Pro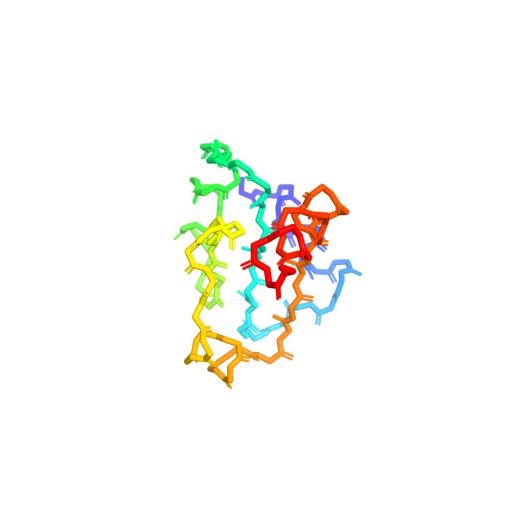tein AF-A0A934KZ19-F1 (afdb_monomer_lite)

Radius of gyration: 11.89 Å; chains: 1; bounding box: 23×25×33 Å

Foldseek 3Di:
DVVVVVVCVVVVPPAAEEEEEQDDDPVCCVVQVVPPRYHYDYLVGDDPCSVVVGPYYHYDPNSVVVVVVVVD

Secondary structure (DSSP, 8-state):
-HHHHHHHHHTT--S-EEEEESS--HHHHHHHHTSTTEEEEEGGG--HHHHHH-SEEEE-HHHHHHHHHHH-

Sequence (72 aa):
TKEFAGILKGLSVEKKALIVTADANETVALSARNIPGVTVVEANGINVLDVVNHEKLLITKAAVEKVEEGLA

Organism: NCBI:txid291193

pLDDT: mean 81.88, std 6.2, range [52.59, 88.38]

InterPro domains:
  IPR002136 Large ribosomal subunit protein uL4 [PF00573] (1-69)
  IPR013005 Large ribosomal subunit protein uL4-like [PTHR10746] (1-70)
  IPR023574 Large ribosomal subunit protein uL4 domain superfamily [G3DSA:3.40.1370.10] (1-71)
  IPR023574 Large ribosomal subunit protein uL4 domain superfamily [SSF52166] (1-71)

Structure (mmCIF, N/CA/C/O backbone):
data_AF-A0A934KZ19-F1
#
_entry.id   AF-A0A934KZ19-F1
#
loop_
_atom_site.group_PDB
_atom_site.id
_atom_site.type_symbol
_atom_site.label_atom_id
_atom_site.label_alt_id
_atom_site.label_comp_id
_atom_site.label_asym_id
_atom_site.label_entity_id
_atom_site.label_seq_id
_atom_site.pdbx_PDB_ins_code
_atom_site.Cartn_x
_atom_site.Cartn_y
_atom_site.Cartn_z
_atom_site.occupancy
_atom_site.B_iso_or_equiv
_atom_site.auth_seq_id
_atom_site.auth_comp_id
_atom_site.auth_asym_id
_atom_site.auth_atom_id
_atom_site.pdbx_PDB_model_num
ATOM 1 N N . THR A 1 1 ? 3.813 10.211 10.010 1.00 69.19 1 THR A N 1
ATOM 2 C CA . THR A 1 1 ? 2.449 9.727 10.346 1.00 69.19 1 THR A CA 1
ATOM 3 C C . THR A 1 1 ? 1.383 10.817 10.304 1.00 69.19 1 THR A C 1
ATOM 5 O O . THR A 1 1 ? 0.401 10.597 9.613 1.00 69.19 1 THR A O 1
ATOM 8 N N . LYS A 1 2 ? 1.535 11.984 10.964 1.00 77.19 2 LYS A N 1
ATOM 9 C CA . LYS A 1 2 ? 0.529 13.078 10.910 1.00 77.19 2 LYS A CA 1
ATOM 10 C C . LYS A 1 2 ? 0.210 13.551 9.486 1.00 77.19 2 LYS A C 1
ATOM 12 O O . LYS A 1 2 ? -0.958 13.651 9.134 1.00 77.19 2 LYS A O 1
ATOM 17 N N . GLU A 1 3 ? 1.235 13.790 8.671 1.00 81.62 3 GLU A N 1
ATOM 18 C CA . GLU A 1 3 ? 1.056 14.195 7.268 1.00 81.62 3 GLU A CA 1
ATOM 19 C C . GLU A 1 3 ? 0.359 13.104 6.451 1.00 81.62 3 GLU A C 1
ATOM 21 O O . GLU A 1 3 ? -0.603 13.379 5.745 1.00 81.62 3 GLU A O 1
ATOM 26 N N . PHE A 1 4 ? 0.770 11.846 6.626 1.00 78.94 4 PHE A N 1
ATOM 27 C CA . PHE A 1 4 ? 0.180 10.700 5.932 1.00 78.94 4 PHE A CA 1
ATOM 28 C C . PHE A 1 4 ? -1.296 10.485 6.301 1.00 78.94 4 PHE A C 1
ATOM 30 O O . PHE A 1 4 ? -2.129 10.265 5.429 1.00 78.94 4 PHE A O 1
ATOM 37 N N . ALA A 1 5 ? -1.649 10.642 7.580 1.00 76.62 5 ALA A N 1
ATOM 38 C CA . ALA A 1 5 ? -3.039 10.631 8.032 1.00 76.62 5 ALA A CA 1
ATOM 39 C C . ALA A 1 5 ? -3.845 11.807 7.450 1.00 76.62 5 ALA A C 1
ATOM 41 O O . ALA A 1 5 ? -5.017 11.643 7.119 1.00 76.62 5 ALA A O 1
ATOM 42 N N . GLY A 1 6 ? -3.220 12.978 7.285 1.00 81.62 6 GLY A N 1
ATOM 43 C CA . GLY A 1 6 ? -3.821 14.129 6.607 1.00 81.62 6 GLY A CA 1
ATOM 44 C C . GLY A 1 6 ? -4.128 13.850 5.135 1.00 81.62 6 GLY A C 1
ATOM 45 O O . GLY A 1 6 ? -5.234 14.135 4.682 1.00 81.62 6 GLY A O 1
ATOM 46 N N . ILE A 1 7 ? -3.191 13.226 4.416 1.00 81.81 7 ILE A N 1
ATOM 47 C CA . ILE A 1 7 ? -3.367 12.816 3.014 1.00 81.81 7 ILE A CA 1
ATOM 48 C C . ILE A 1 7 ? -4.504 11.796 2.893 1.00 81.81 7 ILE A C 1
ATOM 50 O O . ILE A 1 7 ? -5.409 11.978 2.083 1.00 81.81 7 ILE A O 1
ATOM 54 N N . LEU A 1 8 ? -4.511 10.760 3.737 1.00 78.75 8 LEU A N 1
ATOM 55 C CA . LEU A 1 8 ? -5.565 9.740 3.738 1.00 78.75 8 LEU A CA 1
ATOM 56 C C . LEU A 1 8 ? -6.945 10.335 4.040 1.00 78.75 8 LEU A C 1
ATOM 58 O O . LEU A 1 8 ? -7.923 9.989 3.379 1.00 78.75 8 LEU A O 1
ATOM 62 N N . LYS A 1 9 ? -7.019 11.284 4.980 1.00 80.25 9 LYS A N 1
ATOM 63 C CA . LYS A 1 9 ? -8.257 12.003 5.297 1.00 80.25 9 LYS A CA 1
ATOM 64 C C . LYS A 1 9 ? -8.720 12.890 4.138 1.00 80.25 9 LYS A C 1
ATOM 66 O O . LYS A 1 9 ? -9.912 12.930 3.853 1.00 80.25 9 LYS A O 1
ATOM 71 N N . GLY A 1 10 ? -7.793 13.558 3.448 1.00 80.88 10 GLY A N 1
ATOM 72 C CA . GLY A 1 10 ? -8.084 14.347 2.245 1.00 80.88 10 GLY A CA 1
ATOM 73 C C . GLY A 1 10 ? -8.566 13.503 1.061 1.00 80.88 10 GLY A C 1
ATOM 74 O O . GLY A 1 10 ? -9.317 13.994 0.226 1.00 80.88 10 GLY A O 1
ATOM 75 N N . LEU A 1 11 ? -8.184 12.225 1.021 1.00 78.69 11 LEU A N 1
ATOM 76 C CA . LEU A 1 11 ? -8.601 11.251 0.007 1.00 78.69 11 LEU A CA 1
ATOM 77 C C . LEU A 1 11 ? -9.813 10.407 0.448 1.00 78.69 11 LEU A C 1
ATOM 79 O O . LEU A 1 11 ? -10.162 9.435 -0.224 1.00 78.69 11 LEU A O 1
ATOM 83 N N . SER A 1 12 ? -10.451 10.769 1.569 1.00 77.12 12 SER A N 1
ATOM 84 C CA . SER A 1 12 ? -11.611 10.073 2.149 1.00 77.12 12 SER A CA 1
ATOM 85 C C . SER A 1 12 ? -11.383 8.567 2.339 1.00 77.12 12 SER A C 1
ATOM 87 O O . SER A 1 12 ? -12.260 7.737 2.088 1.00 77.12 12 SER A O 1
ATOM 89 N N . VAL A 1 13 ? -10.176 8.203 2.769 1.00 77.31 13 VAL A N 1
ATOM 90 C CA . VAL A 1 13 ? -9.817 6.831 3.121 1.00 77.31 13 VAL A CA 1
ATOM 91 C C . VAL A 1 13 ? -10.116 6.621 4.603 1.00 77.31 13 VAL A C 1
ATOM 93 O O . VAL A 1 13 ? -9.316 6.972 5.465 1.00 77.31 13 VAL A O 1
ATOM 96 N N . GLU A 1 14 ? -11.291 6.068 4.898 1.00 68.38 14 GLU A N 1
ATOM 97 C CA . GLU A 1 14 ? -11.765 5.874 6.279 1.00 68.38 14 GLU A CA 1
ATOM 98 C C . GLU A 1 14 ? -11.655 4.424 6.771 1.00 68.38 14 GLU A C 1
ATOM 100 O O . GLU A 1 14 ? -11.750 4.170 7.970 1.00 68.38 14 GLU A O 1
ATOM 105 N N . LYS A 1 15 ? -11.463 3.468 5.852 1.00 74.62 15 LYS A N 1
ATOM 106 C CA . LYS A 1 15 ? -11.427 2.030 6.156 1.00 74.62 15 LYS A CA 1
ATOM 107 C C . LYS A 1 15 ? -10.080 1.409 5.782 1.00 74.62 15 LYS A C 1
ATOM 109 O O . LYS A 1 15 ? -9.048 1.786 6.325 1.00 74.62 15 LYS A O 1
ATOM 114 N N . LYS A 1 16 ? -10.090 0.443 4.860 1.00 85.00 16 LYS A N 1
ATOM 115 C CA . LYS A 1 16 ? -8.906 -0.275 4.401 1.00 85.00 16 LYS A CA 1
ATOM 116 C C . LYS A 1 16 ? -8.396 0.297 3.088 1.00 85.00 16 LYS A C 1
ATOM 118 O O . LYS A 1 16 ? -9.152 0.330 2.115 1.00 85.00 16 LYS A O 1
ATOM 123 N N . ALA A 1 17 ? -7.125 0.678 3.049 1.00 87.94 17 ALA A N 1
ATOM 124 C CA . ALA A 1 17 ? -6.468 1.120 1.826 1.00 87.94 17 ALA A CA 1
ATOM 125 C C . ALA A 1 17 ? -5.215 0.315 1.519 1.00 87.94 17 ALA A C 1
ATOM 127 O O . ALA A 1 17 ? -4.374 0.105 2.391 1.00 87.94 17 ALA A O 1
ATOM 128 N N . LEU A 1 18 ? -5.095 -0.076 0.256 1.00 87.81 18 LEU A N 1
ATOM 129 C CA . LEU A 1 18 ? -3.872 -0.602 -0.317 1.00 87.81 18 LEU A CA 1
ATOM 130 C C . LEU A 1 18 ? -3.131 0.541 -1.003 1.00 87.81 18 LEU A C 1
ATOM 132 O O . LEU A 1 18 ? -3.703 1.242 -1.837 1.00 87.81 18 LEU A O 1
ATOM 136 N N . ILE A 1 19 ? -1.870 0.733 -0.644 1.00 87.38 19 ILE A N 1
ATOM 137 C CA . ILE A 1 19 ? -0.985 1.733 -1.229 1.00 87.38 19 ILE A CA 1
ATOM 138 C C . ILE A 1 19 ? 0.104 0.993 -1.989 1.00 87.38 19 ILE A C 1
ATOM 140 O O . ILE A 1 19 ? 0.836 0.203 -1.401 1.00 87.38 19 ILE A O 1
ATOM 144 N N . VAL A 1 20 ? 0.211 1.257 -3.284 1.00 87.81 20 VAL A N 1
ATOM 145 C CA . VAL A 1 20 ? 1.162 0.598 -4.173 1.00 87.81 20 VAL A CA 1
ATOM 146 C C . VAL A 1 20 ? 2.218 1.607 -4.609 1.00 87.81 20 VAL A C 1
ATOM 148 O O . VAL A 1 20 ? 1.897 2.636 -5.215 1.00 87.81 20 VAL A O 1
ATOM 151 N N . THR A 1 21 ? 3.479 1.320 -4.288 1.00 87.62 21 THR A N 1
ATOM 152 C CA . THR A 1 21 ? 4.641 2.137 -4.670 1.00 87.62 21 THR A CA 1
ATOM 153 C C . THR A 1 21 ? 5.521 1.402 -5.678 1.00 87.62 21 THR A C 1
ATOM 155 O O . THR A 1 21 ? 5.552 0.178 -5.717 1.00 87.62 21 THR A O 1
ATOM 158 N N . ALA A 1 22 ? 6.237 2.146 -6.526 1.00 82.38 22 ALA A N 1
ATOM 159 C CA . ALA A 1 22 ? 7.102 1.545 -7.545 1.00 82.38 22 ALA A CA 1
ATOM 160 C C . ALA A 1 22 ? 8.310 0.831 -6.922 1.00 82.38 22 ALA A C 1
ATOM 162 O O . ALA A 1 22 ? 8.743 -0.206 -7.414 1.00 82.38 22 ALA A O 1
ATOM 163 N N . ASP A 1 23 ? 8.827 1.388 -5.829 1.00 78.94 23 ASP A N 1
ATOM 164 C CA . ASP A 1 23 ? 9.976 0.892 -5.078 1.00 78.94 23 ASP A CA 1
ATOM 165 C C . ASP A 1 23 ? 9.674 0.926 -3.578 1.00 78.94 23 ASP A C 1
ATOM 167 O O . ASP A 1 23 ? 8.727 1.598 -3.136 1.00 78.94 23 ASP A O 1
ATOM 171 N N . ALA A 1 24 ? 10.507 0.230 -2.803 1.00 75.62 24 ALA A N 1
ATOM 172 C CA . ALA A 1 24 ? 10.502 0.255 -1.349 1.00 75.62 24 ALA A CA 1
ATOM 173 C C . ALA A 1 24 ? 10.697 1.691 -0.840 1.00 75.62 24 ALA A C 1
ATOM 175 O O . ALA A 1 24 ? 11.814 2.209 -0.784 1.00 75.62 24 ALA A O 1
ATOM 176 N N . ASN A 1 25 ? 9.609 2.362 -0.461 1.00 79.06 25 ASN A N 1
ATOM 177 C CA . ASN A 1 25 ? 9.693 3.670 0.175 1.00 79.06 25 ASN A CA 1
ATOM 178 C C . ASN A 1 25 ? 9.560 3.506 1.689 1.00 79.06 25 ASN A C 1
ATOM 180 O O . ASN A 1 25 ? 8.454 3.397 2.225 1.00 79.06 25 ASN A O 1
ATOM 184 N N . GLU A 1 26 ? 10.700 3.503 2.377 1.00 80.94 26 GLU A N 1
ATOM 185 C CA . GLU A 1 26 ? 10.782 3.263 3.819 1.00 80.94 26 GLU A CA 1
ATOM 186 C C . GLU A 1 26 ? 9.949 4.271 4.626 1.00 80.94 26 GLU A C 1
ATOM 188 O O . GLU A 1 26 ? 9.235 3.894 5.552 1.00 80.94 26 GLU A O 1
ATOM 193 N N . THR A 1 27 ? 9.927 5.544 4.227 1.00 83.88 27 THR A N 1
ATOM 194 C CA . THR A 1 27 ? 9.134 6.587 4.898 1.00 83.88 27 THR A CA 1
ATOM 195 C C . THR A 1 27 ? 7.630 6.323 4.803 1.00 83.88 27 THR A C 1
ATOM 197 O O . THR A 1 27 ? 6.892 6.522 5.779 1.00 83.88 27 THR A O 1
ATOM 200 N N . VAL A 1 28 ? 7.167 5.868 3.635 1.00 81.75 28 VAL A N 1
ATOM 201 C CA . VAL A 1 28 ? 5.762 5.511 3.392 1.00 81.75 28 VAL A CA 1
ATOM 202 C C . VAL A 1 28 ? 5.408 4.236 4.151 1.00 81.75 28 VAL A C 1
ATOM 204 O O . VAL A 1 28 ? 4.401 4.222 4.857 1.00 81.75 28 VAL A O 1
ATOM 207 N N . ALA A 1 29 ? 6.263 3.213 4.099 1.00 83.31 29 ALA A N 1
ATOM 208 C CA . ALA A 1 29 ? 6.075 1.960 4.825 1.00 83.31 29 ALA A CA 1
ATO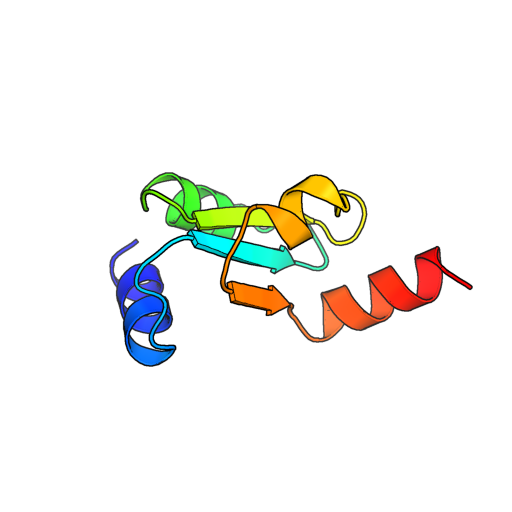M 209 C C . ALA A 1 29 ? 6.017 2.180 6.349 1.00 83.31 29 ALA A C 1
ATOM 211 O O . ALA A 1 29 ? 5.088 1.717 7.016 1.00 83.31 29 ALA A O 1
ATOM 212 N N . LEU A 1 30 ? 6.951 2.961 6.907 1.00 84.38 30 LEU A N 1
ATO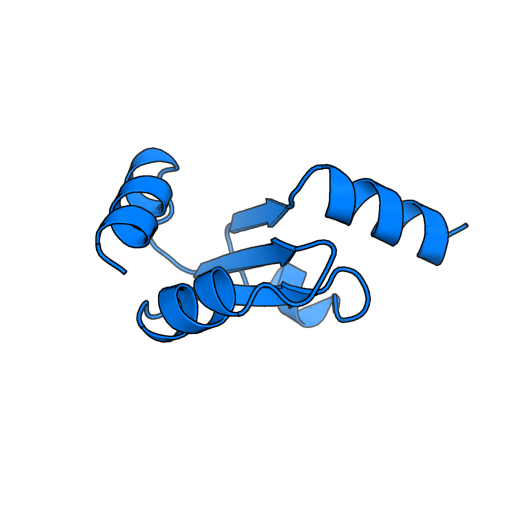M 213 C CA . LEU A 1 30 ? 6.982 3.307 8.331 1.00 84.38 30 LEU A CA 1
ATOM 214 C C . LEU A 1 30 ? 5.762 4.135 8.750 1.00 84.38 30 LEU A C 1
ATOM 216 O O . LEU A 1 30 ? 5.213 3.921 9.834 1.00 84.38 30 LEU A O 1
ATOM 220 N N . SER A 1 31 ? 5.318 5.068 7.903 1.00 82.62 31 SER A N 1
ATOM 221 C CA . SER A 1 31 ? 4.147 5.902 8.195 1.00 82.62 31 SER A CA 1
ATOM 222 C C . SER A 1 31 ? 2.836 5.127 8.114 1.00 82.62 31 SER A C 1
ATOM 224 O O . SER A 1 31 ? 1.978 5.321 8.976 1.00 82.62 31 SER A O 1
ATOM 226 N N . ALA A 1 32 ? 2.687 4.259 7.116 1.00 82.56 32 ALA A N 1
ATOM 227 C CA . ALA A 1 32 ? 1.497 3.446 6.912 1.00 82.56 32 ALA A CA 1
ATOM 228 C C . ALA A 1 32 ? 1.342 2.359 7.978 1.00 82.56 32 ALA A C 1
ATOM 230 O O . ALA A 1 32 ? 0.235 2.155 8.461 1.00 82.56 32 ALA A O 1
ATOM 231 N N . ARG A 1 33 ? 2.444 1.745 8.437 1.00 81.88 33 ARG A N 1
ATOM 232 C CA . ARG A 1 33 ? 2.421 0.745 9.523 1.00 81.88 33 ARG A CA 1
ATOM 233 C C . ARG A 1 33 ? 1.779 1.275 10.808 1.00 81.88 33 ARG A C 1
ATOM 235 O O . ARG A 1 33 ? 1.237 0.509 11.596 1.00 81.88 33 ARG A O 1
ATOM 242 N N . ASN A 1 34 ? 1.851 2.584 11.035 1.00 82.31 34 ASN A N 1
ATOM 243 C CA . ASN A 1 34 ? 1.272 3.221 12.211 1.00 82.31 34 ASN A CA 1
ATOM 244 C C . ASN A 1 34 ? -0.228 3.548 12.059 1.00 82.31 34 ASN A C 1
ATOM 246 O O . ASN A 1 34 ? -0.815 4.112 12.982 1.00 82.31 34 ASN A O 1
ATOM 250 N N . ILE A 1 35 ? -0.840 3.266 10.903 1.00 79.81 35 ILE A N 1
ATOM 251 C CA . ILE A 1 35 ? -2.248 3.551 10.614 1.00 79.81 35 ILE A CA 1
ATOM 252 C C . ILE A 1 35 ? -2.993 2.222 10.412 1.00 79.81 35 ILE A C 1
ATOM 254 O O . ILE A 1 35 ? -2.717 1.505 9.450 1.00 79.81 35 ILE A O 1
ATOM 258 N N . PRO A 1 36 ? -3.949 1.877 11.294 1.00 81.06 36 PRO A N 1
ATOM 259 C CA . PRO A 1 36 ? -4.728 0.651 11.160 1.00 81.06 36 PRO A CA 1
ATOM 260 C C . PRO A 1 36 ? -5.483 0.603 9.826 1.00 81.06 36 PRO A C 1
ATOM 262 O O . PRO A 1 36 ? -6.114 1.582 9.437 1.00 81.06 36 PRO A O 1
ATOM 265 N N . GLY A 1 37 ? -5.444 -0.544 9.145 1.00 83.94 37 GLY A N 1
ATOM 266 C CA . GLY A 1 37 ? -6.160 -0.758 7.881 1.00 83.94 37 GLY A CA 1
ATOM 267 C C . GLY A 1 37 ? -5.434 -0.259 6.628 1.00 83.94 37 GLY A C 1
ATOM 268 O O . GLY A 1 37 ? -5.936 -0.478 5.527 1.00 83.94 37 GLY A O 1
ATOM 269 N N . VAL A 1 38 ? -4.261 0.365 6.758 1.00 86.12 38 VAL A N 1
ATOM 270 C CA . VAL A 1 38 ? -3.440 0.753 5.606 1.00 86.12 38 VAL A CA 1
ATOM 271 C C . VAL A 1 38 ? -2.339 -0.276 5.383 1.00 86.12 38 VAL A C 1
ATOM 273 O O . VAL A 1 38 ? -1.532 -0.532 6.275 1.00 86.12 38 VAL A O 1
ATOM 276 N N . THR A 1 39 ? -2.274 -0.818 4.171 1.00 86.75 39 THR A N 1
ATOM 277 C CA . THR A 1 39 ? -1.214 -1.735 3.742 1.00 86.75 39 THR A CA 1
ATOM 278 C C . THR A 1 39 ? -0.421 -1.082 2.622 1.00 86.75 39 THR A C 1
ATOM 280 O O . THR A 1 39 ? -1.007 -0.521 1.699 1.00 86.75 39 THR A O 1
ATOM 283 N N . VAL A 1 40 ? 0.908 -1.136 2.704 1.00 86.81 40 VAL A N 1
ATOM 284 C CA . VAL A 1 40 ? 1.805 -0.680 1.634 1.00 86.81 40 VAL A CA 1
ATOM 285 C C . VAL A 1 40 ? 2.438 -1.900 0.996 1.00 86.81 40 VAL A C 1
ATOM 287 O O . VAL A 1 40 ? 2.984 -2.745 1.704 1.00 86.81 40 VAL A O 1
ATOM 290 N N . VAL A 1 41 ? 2.371 -1.969 -0.326 1.00 87.44 41 VAL A N 1
ATOM 291 C CA . VAL A 1 41 ? 3.018 -3.000 -1.135 1.00 87.44 41 VAL A CA 1
ATOM 292 C C . VAL A 1 41 ? 3.801 -2.350 -2.267 1.00 87.44 41 VAL A C 1
ATOM 294 O O . VAL A 1 41 ? 3.478 -1.260 -2.738 1.00 87.44 41 VAL A O 1
ATOM 297 N N . GLU A 1 42 ? 4.844 -3.030 -2.709 1.00 88.38 42 GLU A N 1
ATOM 298 C CA . GLU A 1 42 ? 5.559 -2.660 -3.923 1.00 88.38 42 GLU A CA 1
ATOM 299 C C . GLU A 1 42 ? 4.805 -3.180 -5.149 1.00 88.38 42 GLU A C 1
ATOM 301 O O . GLU A 1 42 ? 4.098 -4.185 -5.066 1.00 88.38 42 GLU A O 1
ATOM 306 N N . ALA A 1 43 ? 4.993 -2.531 -6.299 1.00 84.94 43 ALA A N 1
ATOM 307 C CA . ALA A 1 43 ? 4.399 -2.930 -7.576 1.00 84.94 43 ALA A CA 1
ATOM 308 C C . ALA A 1 43 ? 4.628 -4.421 -7.894 1.00 84.94 43 ALA A C 1
ATOM 310 O O . ALA A 1 43 ? 3.706 -5.111 -8.313 1.00 84.94 43 ALA A O 1
ATOM 311 N N . ASN A 1 44 ? 5.826 -4.936 -7.598 1.00 81.69 44 ASN A N 1
ATOM 312 C CA . ASN A 1 44 ? 6.193 -6.340 -7.821 1.00 81.69 44 ASN A CA 1
ATOM 313 C C . ASN A 1 44 ? 5.535 -7.323 -6.838 1.00 81.69 44 ASN A C 1
ATOM 315 O O . ASN A 1 44 ? 5.477 -8.518 -7.108 1.00 81.69 44 ASN A O 1
ATOM 319 N N . GLY A 1 45 ? 5.090 -6.842 -5.675 1.00 80.62 45 GLY A N 1
ATOM 320 C CA . GLY A 1 45 ? 4.495 -7.651 -4.610 1.00 80.62 45 GLY A CA 1
ATOM 321 C C . GLY A 1 45 ? 2.972 -7.567 -4.563 1.00 80.62 45 GLY A C 1
ATOM 322 O O . GLY A 1 45 ? 2.377 -7.968 -3.562 1.00 80.62 45 GLY A O 1
ATOM 323 N N . ILE A 1 46 ? 2.339 -6.997 -5.593 1.00 83.69 46 ILE A N 1
ATOM 324 C CA . ILE A 1 46 ? 0.889 -6.844 -5.632 1.00 83.69 46 ILE A CA 1
ATOM 325 C C . ILE A 1 46 ? 0.211 -8.211 -5.784 1.00 83.69 46 ILE A C 1
ATOM 327 O O . ILE A 1 46 ? 0.492 -8.966 -6.711 1.00 83.69 46 ILE A O 1
ATOM 331 N N . ASN A 1 47 ? -0.718 -8.522 -4.878 1.00 84.69 47 ASN A N 1
ATOM 332 C CA . ASN A 1 47 ? -1.492 -9.759 -4.923 1.00 84.69 47 ASN A CA 1
ATOM 333 C C . ASN A 1 47 ? -2.978 -9.469 -5.119 1.00 84.69 47 ASN A C 1
ATOM 335 O O . ASN A 1 47 ? -3.522 -8.497 -4.593 1.00 84.69 47 ASN A O 1
ATOM 339 N N . VAL A 1 48 ? -3.674 -10.388 -5.790 1.00 84.88 48 VAL A N 1
ATOM 340 C CA . VAL A 1 48 ? -5.131 -10.308 -5.991 1.00 84.88 48 VAL A CA 1
ATOM 341 C C . VAL A 1 48 ? -5.880 -10.264 -4.654 1.00 84.88 48 VAL A C 1
ATOM 343 O O . VAL A 1 48 ? -6.844 -9.516 -4.509 1.00 84.88 48 VAL A O 1
ATOM 346 N N . LEU A 1 49 ? -5.413 -11.017 -3.651 1.00 86.75 49 LEU A N 1
ATOM 347 C CA . LEU A 1 49 ? -6.019 -11.030 -2.318 1.00 86.75 49 LEU A CA 1
ATOM 348 C C . LEU A 1 49 ? -5.982 -9.646 -1.662 1.00 86.75 49 LEU A C 1
ATOM 350 O O . LEU A 1 49 ? -6.969 -9.231 -1.058 1.00 86.75 49 LEU A O 1
ATOM 354 N N . ASP A 1 50 ? -4.875 -8.921 -1.811 1.00 85.69 50 ASP A N 1
AT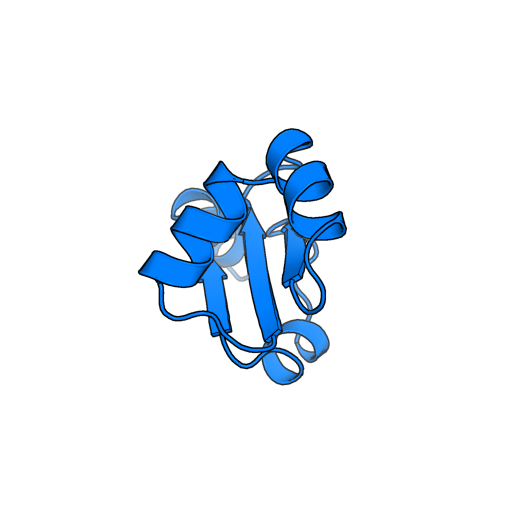OM 355 C CA . ASP A 1 50 ? -4.734 -7.584 -1.241 1.00 85.69 50 ASP A CA 1
ATOM 356 C C . ASP A 1 50 ? -5.661 -6.599 -1.947 1.00 85.69 50 ASP A C 1
ATOM 358 O O . ASP A 1 50 ? -6.325 -5.805 -1.286 1.00 85.69 50 ASP A O 1
ATOM 362 N N . VAL A 1 51 ? -5.799 -6.695 -3.269 1.00 85.69 51 VAL A N 1
ATOM 363 C CA . VAL A 1 51 ? -6.723 -5.839 -4.027 1.00 85.69 51 VAL A CA 1
ATOM 364 C C . VAL A 1 51 ? -8.178 -6.068 -3.605 1.00 85.69 51 VAL A C 1
ATOM 366 O O . VAL A 1 51 ? -8.926 -5.107 -3.460 1.00 85.69 51 VAL A O 1
ATOM 369 N N . VAL A 1 52 ? -8.581 -7.317 -3.352 1.00 86.69 52 VAL A N 1
ATOM 370 C CA . VAL A 1 52 ? -9.958 -7.653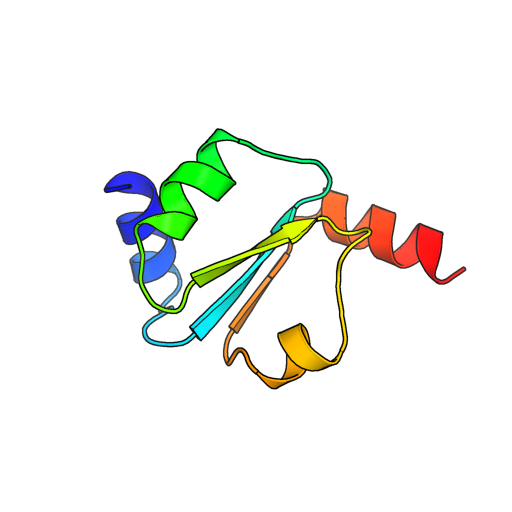 -2.939 1.00 86.69 52 VAL A CA 1
ATOM 371 C C . VAL A 1 52 ? -10.223 -7.335 -1.460 1.00 86.69 52 VAL A C 1
ATOM 373 O O . VAL A 1 52 ? -11.340 -6.982 -1.089 1.00 86.69 52 VAL A O 1
ATOM 376 N N . ASN A 1 53 ? -9.215 -7.457 -0.592 1.00 87.50 53 ASN A N 1
ATOM 377 C CA . ASN A 1 53 ? -9.352 -7.241 0.854 1.00 87.50 53 ASN A CA 1
ATOM 378 C C . ASN A 1 53 ? -9.385 -5.749 1.252 1.00 87.50 53 ASN A C 1
ATOM 380 O O . ASN A 1 53 ? -9.781 -5.425 2.377 1.00 87.50 53 ASN A O 1
ATOM 384 N N . HIS A 1 54 ? -8.976 -4.837 0.363 1.00 87.38 54 HIS A N 1
ATOM 385 C CA . HIS A 1 54 ? -8.975 -3.394 0.614 1.00 87.38 54 HIS A CA 1
ATOM 386 C C . HIS A 1 54 ? -10.093 -2.689 -0.165 1.00 87.38 54 HIS A C 1
ATOM 388 O O . HIS A 1 54 ? -10.377 -3.010 -1.311 1.00 87.38 54 HIS A O 1
ATOM 394 N N . GLU A 1 55 ? -10.730 -1.691 0.452 1.00 85.69 55 GLU A N 1
ATOM 395 C CA . GLU A 1 55 ? -11.834 -0.948 -0.181 1.00 85.69 55 GLU A CA 1
ATOM 396 C C . GLU A 1 55 ? -11.336 0.169 -1.107 1.00 85.69 55 GLU A C 1
ATOM 398 O O . GLU A 1 55 ? -12.057 0.632 -1.993 1.00 85.69 55 GLU A O 1
ATOM 403 N N . LYS A 1 56 ? -10.114 0.651 -0.868 1.00 86.38 56 LYS A N 1
ATOM 404 C CA . LYS A 1 56 ? -9.489 1.733 -1.625 1.00 86.38 56 LYS A CA 1
ATOM 405 C C . LYS A 1 56 ? -8.108 1.308 -2.096 1.00 86.38 56 LYS A C 1
ATOM 407 O O . LYS A 1 56 ? -7.320 0.782 -1.314 1.00 86.38 56 LYS A O 1
ATOM 412 N N . LEU A 1 57 ? -7.811 1.599 -3.357 1.00 86.00 57 LEU A N 1
ATOM 413 C CA . LEU A 1 57 ? -6.498 1.407 -3.957 1.00 86.00 57 LEU A CA 1
ATOM 414 C C . LEU A 1 57 ? -5.890 2.773 -4.273 1.00 86.00 57 LEU A C 1
ATOM 416 O O . LEU A 1 57 ? -6.490 3.569 -4.995 1.00 86.00 57 LEU A O 1
ATOM 420 N N . LEU A 1 58 ? -4.705 3.036 -3.734 1.00 86.31 58 LEU A N 1
ATOM 421 C CA . LEU A 1 58 ? -3.866 4.167 -4.103 1.00 86.31 58 LEU A CA 1
ATOM 422 C C . LEU A 1 58 ? -2.621 3.625 -4.781 1.00 86.31 58 LEU A C 1
ATOM 424 O O . LEU A 1 58 ? -1.846 2.905 -4.166 1.00 86.31 58 LEU A O 1
ATOM 428 N N . ILE A 1 59 ? -2.415 3.987 -6.036 1.00 87.06 59 ILE A N 1
ATOM 429 C CA . ILE A 1 59 ? -1.255 3.554 -6.807 1.00 87.06 59 ILE A CA 1
ATOM 430 C C . ILE A 1 59 ? -0.508 4.782 -7.310 1.00 87.06 59 ILE A C 1
ATOM 432 O O . ILE A 1 59 ? -1.120 5.744 -7.781 1.00 87.06 59 ILE A O 1
ATOM 436 N N . THR A 1 60 ? 0.817 4.792 -7.164 1.00 86.31 60 THR A N 1
ATOM 437 C CA . THR A 1 60 ? 1.627 5.856 -7.764 1.00 86.31 60 THR A CA 1
ATOM 438 C C . THR A 1 60 ? 1.741 5.629 -9.268 1.00 86.31 60 THR A C 1
ATOM 440 O O . THR A 1 60 ? 1.735 4.494 -9.733 1.00 86.31 60 THR A O 1
ATOM 443 N N . LYS A 1 61 ? 1.885 6.703 -10.052 1.00 85.12 61 LYS A N 1
ATOM 444 C CA . LYS A 1 61 ? 2.020 6.583 -11.512 1.00 8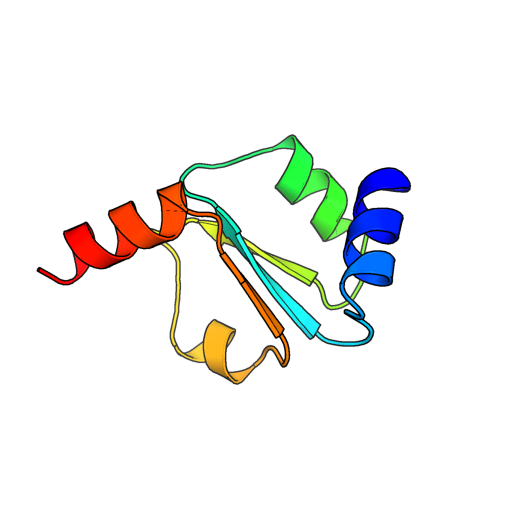5.12 61 LYS A CA 1
ATOM 445 C C . LYS A 1 61 ? 3.173 5.650 -11.916 1.00 85.12 61 LYS A C 1
ATOM 447 O O . LYS A 1 61 ? 2.982 4.773 -12.743 1.00 85.12 61 LYS A O 1
ATOM 452 N N . ALA A 1 62 ? 4.322 5.787 -11.257 1.00 85.88 62 ALA A N 1
ATOM 453 C CA . ALA A 1 62 ? 5.475 4.917 -11.484 1.00 85.88 62 ALA A CA 1
ATOM 454 C C . ALA A 1 62 ? 5.197 3.442 -11.128 1.00 85.88 62 ALA A C 1
ATOM 456 O O . ALA A 1 62 ? 5.789 2.542 -11.711 1.00 85.88 62 ALA A O 1
ATOM 457 N N . ALA A 1 63 ? 4.304 3.176 -10.166 1.00 84.94 63 ALA A N 1
ATOM 458 C CA . ALA A 1 63 ? 3.908 1.812 -9.837 1.00 84.94 63 ALA A CA 1
ATOM 459 C C . ALA A 1 63 ? 2.990 1.209 -10.906 1.00 84.94 63 ALA A C 1
ATOM 461 O O . ALA A 1 63 ? 3.112 0.022 -11.178 1.00 84.94 63 ALA A O 1
ATOM 462 N N . VAL A 1 64 ? 2.112 2.008 -11.527 1.00 85.75 64 VAL A N 1
ATOM 463 C CA . VAL A 1 64 ? 1.288 1.551 -12.662 1.00 85.75 64 VAL A CA 1
ATOM 464 C C . VAL A 1 64 ? 2.180 1.095 -13.813 1.00 85.75 64 VAL A C 1
ATOM 466 O O . VAL A 1 64 ? 2.009 -0.019 -14.287 1.00 85.75 64 VAL A O 1
ATOM 469 N N . GLU A 1 65 ? 3.166 1.912 -14.193 1.00 86.00 65 GLU A N 1
ATOM 470 C CA . GLU A 1 65 ? 4.096 1.598 -15.288 1.00 86.00 65 GLU A CA 1
ATOM 471 C C . GLU A 1 65 ? 4.837 0.271 -15.033 1.00 86.00 65 GLU A C 1
ATOM 473 O O . GLU A 1 65 ? 4.858 -0.598 -15.899 1.00 86.00 65 GLU A O 1
ATOM 478 N N . LYS A 1 66 ? 5.337 0.044 -13.809 1.00 82.81 66 LYS A N 1
ATOM 479 C CA . LYS A 1 66 ? 5.974 -1.237 -13.450 1.00 82.81 66 LYS A CA 1
ATOM 480 C C . LYS A 1 66 ? 5.019 -2.434 -13.471 1.00 82.81 66 LYS A C 1
ATOM 482 O O . LYS A 1 66 ? 5.428 -3.531 -13.839 1.00 82.81 66 LYS A O 1
ATOM 487 N N . VAL A 1 67 ? 3.770 -2.256 -13.034 1.00 81.56 67 VAL A N 1
ATOM 488 C CA . VAL A 1 67 ? 2.773 -3.339 -13.074 1.00 81.56 67 VAL A CA 1
ATOM 489 C C . VAL A 1 67 ? 2.422 -3.692 -14.520 1.00 81.56 67 VAL A C 1
ATOM 491 O O . VAL A 1 67 ? 2.279 -4.871 -14.830 1.00 81.56 67 VAL A O 1
ATOM 494 N N . GLU A 1 68 ? 2.316 -2.702 -15.409 1.00 80.00 68 GLU A N 1
ATOM 495 C CA . GLU A 1 68 ? 2.080 -2.930 -16.839 1.00 80.00 68 GLU A CA 1
ATOM 496 C C . GLU A 1 68 ? 3.255 -3.658 -17.507 1.00 80.00 68 GLU A C 1
ATOM 498 O O . GLU A 1 68 ? 3.026 -4.600 -18.261 1.00 80.00 68 GLU A O 1
ATOM 503 N N . GLU A 1 69 ? 4.500 -3.298 -17.181 1.00 76.75 69 GLU A N 1
ATOM 504 C CA . GLU A 1 69 ? 5.696 -4.002 -17.670 1.00 76.75 69 GLU A CA 1
ATOM 505 C C . GLU A 1 69 ? 5.767 -5.463 -17.202 1.00 76.75 69 GLU A C 1
ATOM 507 O O . GLU A 1 69 ? 6.231 -6.320 -17.946 1.00 76.75 69 GLU A O 1
ATOM 512 N N . GLY A 1 70 ? 5.311 -5.763 -15.982 1.00 67.00 70 GLY A N 1
ATOM 513 C CA . GLY A 1 70 ? 5.308 -7.128 -15.443 1.00 67.00 70 GLY A CA 1
ATOM 514 C C . GLY A 1 70 ? 4.191 -8.033 -15.980 1.00 67.00 70 GLY A C 1
ATOM 515 O O . GLY A 1 70 ? 4.248 -9.246 -15.774 1.00 67.00 70 GLY A O 1
ATOM 516 N N . LEU A 1 71 ? 3.167 -7.460 -16.624 1.00 62.25 71 LEU A N 1
ATOM 517 C CA . LEU A 1 71 ? 2.023 -8.180 -17.201 1.00 62.25 71 LEU A CA 1
ATOM 518 C C . LEU A 1 71 ? 2.099 -8.324 -18.733 1.00 62.25 71 LEU A C 1
ATOM 520 O O . LEU A 1 71 ? 1.283 -9.060 -19.297 1.00 62.25 71 LEU A O 1
ATOM 524 N N . ALA A 1 72 ? 3.028 -7.617 -19.384 1.00 52.59 72 ALA A N 1
ATOM 525 C CA . ALA A 1 72 ? 3.310 -7.687 -20.820 1.00 52.59 72 ALA A CA 1
ATOM 526 C C . ALA A 1 72 ? 4.274 -8.835 -21.165 1.00 52.59 72 ALA A C 1
ATOM 528 O O . ALA A 1 72 ? 4.069 -9.452 -22.236 1.00 52.59 72 ALA A O 1
#